Protein AF-A0AAD1GYH4-F1 (afdb_monomer_lite)

Foldseek 3Di:
DDKDFDDDPDPDTDIDDDDPDPPVVVVLLVLLCCVQPVVDQHDLVSLLVLLLCLLQVNVVVSDDDDPVSVVSRNVSSVCSLCLVSQVVDPHDPSSVVSNVVSVVCSVVSD

InterPro domains:
  IPR008628 Golgi phosphoprotein 3-like [PF05719] (13-88)

pLDDT: mean 88.74, std 6.62, range [67.06, 96.62]

Sequence (110 aa):
MRRVQLYAKGFKPTYGWRLTDRGRVSQTRAAITAALFDRQCPDPATATIISLLHAVNGLGAVFSLDHRGWVWVLHRAGDIASGGWVNEYEPGLPEVNLAVTTAAIRSALT

Structure (mmCIF, N/CA/C/O backbone):
data_AF-A0AAD1GYH4-F1
#
_entry.id   AF-A0AAD1GYH4-F1
#
loop_
_atom_site.group_PDB
_atom_site.id
_atom_site.type_symbol
_atom_site.label_atom_id
_atom_site.label_alt_id
_atom_site.label_comp_id
_atom_site.label_asym_id
_atom_site.label_entity_id
_atom_site.label_seq_id
_atom_site.pdbx_PDB_ins_code
_atom_site.Cartn_x
_atom_site.Cartn_y
_atom_site.Cartn_z
_atom_site.occupancy
_atom_site.B_iso_or_equiv
_atom_site.auth_seq_id
_atom_site.auth_comp_id
_atom_site.auth_asym_id
_atom_site.auth_atom_id
_atom_site.pdbx_PDB_model_num
ATOM 1 N N . MET A 1 1 ? -18.023 5.543 4.834 1.00 75.50 1 MET A N 1
ATOM 2 C CA . MET A 1 1 ? -18.169 5.044 6.221 1.00 75.50 1 MET A CA 1
ATOM 3 C C . MET A 1 1 ? -19.472 5.575 6.785 1.00 75.50 1 MET A C 1
ATOM 5 O O . MET A 1 1 ? -19.862 6.674 6.413 1.00 75.50 1 MET A O 1
ATOM 9 N N . ARG A 1 2 ? -20.163 4.814 7.639 1.00 82.25 2 ARG A N 1
ATOM 10 C CA . ARG A 1 2 ? -21.434 5.241 8.247 1.00 82.25 2 ARG A CA 1
ATOM 11 C C . ARG A 1 2 ? -21.308 5.230 9.764 1.00 82.25 2 ARG A C 1
ATOM 13 O O . ARG A 1 2 ? -20.869 4.228 10.323 1.00 82.25 2 ARG A O 1
ATOM 20 N N . ARG A 1 3 ? -21.707 6.319 10.426 1.00 86.94 3 ARG A N 1
ATOM 21 C CA . ARG A 1 3 ? -21.767 6.366 11.890 1.00 86.94 3 ARG A CA 1
ATOM 22 C C . A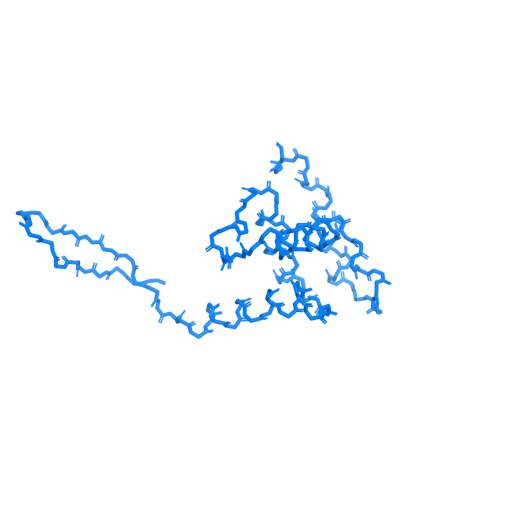RG A 1 3 ? -22.908 5.473 12.372 1.00 86.94 3 ARG A C 1
ATOM 24 O O . ARG A 1 3 ? -24.026 5.581 11.871 1.00 86.94 3 ARG A O 1
ATOM 31 N N . VAL A 1 4 ? -22.624 4.591 13.318 1.00 87.50 4 VAL A N 1
ATOM 32 C CA . VAL A 1 4 ? -23.600 3.700 13.954 1.00 87.50 4 VAL A CA 1
ATOM 33 C C . VAL A 1 4 ? -23.510 3.866 15.462 1.00 87.50 4 VAL A C 1
ATOM 35 O O . VAL A 1 4 ? -22.423 4.069 16.001 1.00 87.50 4 VAL A O 1
ATOM 38 N N . GLN A 1 5 ? -24.645 3.818 16.149 1.00 85.06 5 GLN A N 1
ATOM 39 C CA . GLN A 1 5 ? -24.650 3.781 17.605 1.00 85.06 5 GLN A CA 1
ATOM 40 C C . GLN A 1 5 ? -24.270 2.367 18.052 1.00 85.06 5 GLN A C 1
ATOM 42 O O . GLN A 1 5 ? -24.844 1.385 17.582 1.00 85.06 5 GLN A O 1
ATOM 47 N N . LEU A 1 6 ? -23.262 2.271 18.910 1.00 83.94 6 LEU A N 1
ATOM 48 C CA . LEU A 1 6 ? -22.810 1.025 19.508 1.00 83.94 6 LEU A CA 1
ATOM 49 C C . LEU A 1 6 ? -23.620 0.763 20.774 1.00 83.94 6 LEU A C 1
ATOM 51 O O . LEU A 1 6 ? -23.874 1.674 21.565 1.00 83.94 6 LEU A O 1
ATOM 55 N N . TYR A 1 7 ? -24.004 -0.494 20.974 1.00 77.44 7 TYR A N 1
ATOM 56 C CA . TYR A 1 7 ? -24.616 -0.917 22.223 1.00 77.44 7 TYR A CA 1
ATOM 57 C C . TYR A 1 7 ? -23.518 -1.008 23.290 1.00 77.44 7 TYR A C 1
ATOM 59 O O . TYR A 1 7 ? -22.733 -1.953 23.306 1.00 77.44 7 TYR A O 1
ATOM 67 N N . ALA A 1 8 ? -23.417 0.017 24.134 1.00 77.44 8 ALA A N 1
ATOM 68 C CA . ALA A 1 8 ? -22.460 0.089 25.232 1.00 77.44 8 ALA A CA 1
ATOM 69 C C . ALA A 1 8 ? -23.210 0.165 26.566 1.00 77.44 8 ALA A C 1
ATOM 71 O O . ALA A 1 8 ? -24.229 0.842 26.674 1.00 77.44 8 ALA A O 1
ATOM 72 N N . LYS A 1 9 ? -22.690 -0.512 27.595 1.00 68.69 9 LYS A N 1
ATOM 73 C CA . LYS A 1 9 ? -23.329 -0.688 28.915 1.00 68.69 9 LYS A CA 1
ATOM 74 C C . LYS A 1 9 ? -23.302 0.573 29.808 1.00 68.69 9 LYS A C 1
ATOM 76 O O . LYS A 1 9 ? -23.426 0.463 31.022 1.00 68.69 9 LYS A O 1
ATOM 81 N N . GLY A 1 10 ? -23.085 1.753 29.224 1.00 73.62 10 GLY A N 1
ATOM 82 C CA . GLY A 1 10 ? -22.925 3.025 29.932 1.00 73.62 10 GLY A CA 1
ATOM 83 C C . GLY A 1 10 ? -24.032 4.031 29.611 1.00 73.62 10 GLY A C 1
ATOM 84 O O . GLY A 1 10 ? -24.725 3.920 28.607 1.00 73.62 10 GLY A O 1
ATOM 85 N N . PHE A 1 11 ? -24.159 5.059 30.451 1.00 74.25 11 PHE A N 1
ATOM 86 C CA . PHE A 1 11 ? -25.210 6.082 30.356 1.00 74.25 11 PHE A CA 1
ATOM 87 C C . PHE A 1 11 ? -25.046 7.082 29.193 1.00 74.25 11 PHE A C 1
ATOM 89 O O . PHE A 1 11 ? -25.918 7.921 28.986 1.00 74.25 11 PHE A O 1
ATOM 96 N N . LYS A 1 12 ? -23.944 7.022 28.428 1.00 82.38 12 LYS A N 1
ATOM 97 C CA . LYS A 1 12 ? -23.704 7.893 27.265 1.00 82.38 12 LYS A CA 1
ATOM 98 C C . LYS A 1 12 ? -23.755 7.088 25.961 1.00 82.38 12 LYS A C 1
ATOM 100 O O . LYS A 1 12 ? -23.109 6.039 25.882 1.00 82.38 12 LYS A O 1
ATOM 105 N N . PRO A 1 13 ? -24.457 7.578 24.920 1.00 78.25 13 PRO A N 1
ATOM 106 C CA . PRO A 1 13 ? -24.479 6.914 23.624 1.00 78.25 13 PRO A CA 1
ATOM 107 C C . PRO A 1 13 ? -23.063 6.875 23.042 1.00 78.25 13 PRO A C 1
ATOM 109 O O . PRO A 1 13 ? -22.429 7.910 22.838 1.00 78.25 13 PRO A O 1
ATOM 112 N N . THR A 1 14 ? -22.566 5.666 22.787 1.00 87.94 14 THR A N 1
ATOM 113 C CA . THR A 1 14 ? -21.261 5.452 22.154 1.00 87.94 14 THR A CA 1
ATOM 114 C C . THR A 1 14 ? -21.477 5.290 20.659 1.00 87.94 14 THR A C 1
ATOM 116 O O . THR A 1 14 ? -22.338 4.522 20.238 1.00 87.94 14 THR A O 1
ATOM 119 N N . TYR A 1 15 ? -20.715 6.010 19.842 1.00 87.81 15 TYR A N 1
ATOM 120 C CA . TYR A 1 15 ? -20.801 5.918 18.386 1.00 87.81 15 TYR A CA 1
ATOM 121 C C . TYR A 1 15 ? -19.544 5.273 17.816 1.00 87.81 15 TYR A C 1
ATOM 123 O O . TYR A 1 15 ? -18.436 5.534 18.276 1.00 87.81 15 TYR A O 1
ATOM 131 N N . GLY A 1 16 ? -19.730 4.453 16.790 1.00 86.06 16 GLY A N 1
ATOM 132 C CA . GLY A 1 16 ? -18.663 3.838 16.014 1.00 86.06 16 GLY A CA 1
ATOM 133 C C . GLY A 1 16 ? -18.830 4.119 14.527 1.00 86.06 16 GLY A C 1
ATOM 134 O O . GLY A 1 16 ? -19.896 4.528 14.059 1.00 86.06 16 GLY A O 1
ATOM 135 N N . TRP A 1 17 ? -17.771 3.869 13.767 1.00 85.88 17 TRP A N 1
ATOM 136 C CA . TRP A 1 17 ? -17.799 3.942 12.312 1.00 85.88 17 TRP A CA 1
ATOM 137 C C . TRP A 1 17 ? -17.888 2.539 11.737 1.00 85.88 17 TRP A C 1
ATOM 139 O O . TRP A 1 17 ? -16.999 1.712 11.923 1.00 85.88 17 TRP A O 1
ATOM 149 N N . ARG A 1 18 ? -18.975 2.264 11.022 1.00 83.25 18 ARG A N 1
ATOM 150 C CA . ARG A 1 18 ? -19.132 1.026 10.269 1.00 83.25 18 ARG A CA 1
ATOM 151 C C . ARG A 1 18 ? -18.564 1.215 8.868 1.00 83.25 18 ARG A C 1
ATOM 153 O O . ARG A 1 18 ? -18.869 2.198 8.179 1.00 83.25 18 ARG A O 1
ATOM 160 N N . LEU A 1 19 ? -17.779 0.234 8.435 1.00 82.38 19 LEU A N 1
ATOM 161 C CA . LEU A 1 19 ? -17.367 0.102 7.044 1.00 82.38 19 LEU A CA 1
ATOM 162 C C . LEU A 1 19 ? -18.622 -0.049 6.174 1.00 82.38 19 LEU A C 1
ATOM 164 O O . LEU A 1 19 ? -19.385 -1.000 6.340 1.00 82.38 19 LEU A O 1
ATOM 168 N N . THR A 1 20 ? -18.859 0.920 5.291 1.00 82.56 20 THR A N 1
ATOM 169 C CA . THR A 1 20 ? -20.038 0.927 4.410 1.00 82.56 20 THR A CA 1
ATOM 170 C C . THR A 1 20 ? -19.905 -0.118 3.309 1.00 82.56 20 THR A C 1
ATOM 172 O O . THR A 1 20 ? -20.888 -0.752 2.953 1.00 82.56 20 THR A O 1
ATOM 175 N N . ASP A 1 21 ? -18.682 -0.322 2.824 1.00 84.75 21 ASP A N 1
ATOM 176 C CA . ASP A 1 21 ? -18.368 -1.242 1.742 1.00 84.75 21 ASP A CA 1
ATOM 177 C C . ASP A 1 21 ? -17.196 -2.129 2.168 1.00 84.75 21 ASP A C 1
ATOM 179 O O . ASP A 1 21 ? -16.051 -1.683 2.269 1.00 84.75 21 ASP A O 1
ATOM 183 N N . ARG A 1 22 ? -17.512 -3.387 2.486 1.00 85.31 22 ARG A N 1
ATOM 184 C CA . ARG A 1 22 ? -16.500 -4.404 2.784 1.00 85.31 22 ARG A CA 1
ATOM 185 C C . ARG A 1 22 ? -15.893 -5.000 1.517 1.00 85.31 22 ARG A C 1
ATOM 187 O O . ARG A 1 22 ? -14.746 -5.421 1.579 1.00 85.31 22 ARG A O 1
ATOM 194 N N . GLY A 1 23 ? -16.617 -4.988 0.396 1.00 90.19 23 GLY A N 1
ATOM 195 C CA . GLY A 1 23 ? -16.141 -5.513 -0.882 1.00 90.19 23 GLY A CA 1
ATOM 196 C C . GLY A 1 23 ? -14.928 -4.738 -1.377 1.00 90.19 23 GLY A C 1
ATOM 197 O O . GLY A 1 23 ? -13.899 -5.344 -1.669 1.00 90.19 23 GLY A O 1
ATOM 198 N N . ARG A 1 24 ? -14.993 -3.403 -1.330 1.00 85.31 24 ARG A N 1
ATOM 199 C CA . ARG A 1 24 ? -13.855 -2.537 -1.672 1.00 85.31 24 ARG A CA 1
ATOM 200 C C . ARG A 1 24 ? -12.608 -2.857 -0.844 1.00 85.31 24 ARG A C 1
ATOM 202 O O . ARG A 1 24 ? -11.520 -2.972 -1.390 1.00 85.31 24 ARG A O 1
ATOM 209 N N . VAL A 1 25 ? -12.757 -3.039 0.470 1.00 88.31 25 VAL A N 1
ATOM 210 C CA . VAL A 1 25 ? -11.615 -3.354 1.347 1.00 88.31 25 VAL A CA 1
ATOM 211 C C . VAL A 1 25 ? -11.070 -4.757 1.095 1.00 88.31 25 VAL A C 1
ATOM 213 O O . VAL A 1 25 ? -9.854 -4.939 1.096 1.00 88.31 25 VAL A O 1
ATOM 216 N N . SER A 1 26 ? -11.937 -5.737 0.839 1.00 91.25 26 SER A N 1
ATOM 217 C CA . SER A 1 26 ? -11.514 -7.084 0.453 1.00 91.25 26 SER A CA 1
ATOM 218 C C . SER A 1 26 ? -10.752 -7.091 -0.874 1.00 91.25 26 SER A C 1
ATOM 220 O O . SER A 1 26 ? -9.727 -7.757 -0.959 1.00 91.25 26 SER A O 1
ATOM 222 N N . GLN A 1 27 ? -11.192 -6.319 -1.873 1.00 92.88 27 GLN A N 1
ATOM 223 C CA . GLN A 1 27 ? -10.499 -6.187 -3.161 1.00 92.88 27 GLN A CA 1
ATOM 224 C C . GLN A 1 27 ? -9.120 -5.544 -3.001 1.00 92.88 27 GLN A C 1
ATOM 226 O O . GLN A 1 27 ? -8.136 -6.094 -3.484 1.00 9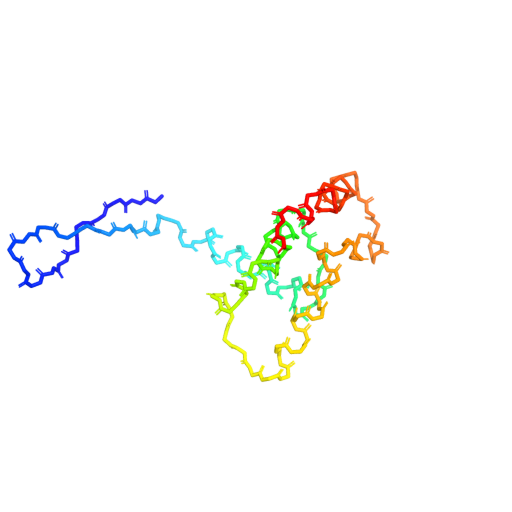2.88 27 GLN A O 1
ATOM 231 N N . THR A 1 28 ? -9.022 -4.432 -2.263 1.00 93.31 28 THR A N 1
ATOM 232 C CA . THR A 1 28 ? -7.724 -3.800 -1.977 1.00 93.31 28 THR A CA 1
ATOM 233 C C . THR A 1 28 ? -6.794 -4.756 -1.234 1.00 93.31 28 THR A C 1
ATOM 235 O O . THR A 1 28 ? -5.620 -4.854 -1.571 1.00 93.31 28 THR A O 1
ATOM 238 N N . ARG A 1 29 ? -7.309 -5.504 -0.250 1.00 94.25 29 ARG A N 1
ATOM 239 C CA . ARG A 1 29 ? -6.504 -6.502 0.463 1.00 94.25 29 ARG A CA 1
ATOM 240 C C . ARG A 1 29 ? -6.014 -7.599 -0.478 1.00 94.25 29 ARG A C 1
ATOM 242 O O . ARG A 1 29 ? -4.838 -7.921 -0.420 1.00 94.25 29 ARG A O 1
ATOM 249 N N . ALA A 1 30 ? -6.878 -8.122 -1.345 1.00 95.69 30 ALA A N 1
ATOM 250 C CA . ALA A 1 30 ? -6.503 -9.138 -2.323 1.00 95.69 30 ALA A CA 1
ATOM 251 C C . ALA A 1 30 ? -5.423 -8.633 -3.293 1.00 95.69 30 ALA A C 1
ATOM 253 O O . ALA A 1 30 ? -4.459 -9.348 -3.534 1.00 95.69 30 ALA A O 1
ATOM 254 N N . ALA A 1 31 ? -5.533 -7.393 -3.782 1.00 96.31 31 ALA A N 1
ATOM 255 C CA . ALA A 1 31 ? -4.521 -6.787 -4.648 1.00 96.31 31 ALA A CA 1
ATOM 256 C C . ALA A 1 31 ? -3.167 -6.627 -3.935 1.00 96.31 31 ALA A C 1
ATOM 258 O O . ALA A 1 31 ? -2.131 -6.981 -4.493 1.00 96.31 31 ALA A O 1
ATOM 259 N N . ILE A 1 32 ? -3.172 -6.170 -2.676 1.00 96.19 32 ILE A N 1
ATOM 260 C CA . ILE A 1 32 ? -1.953 -6.082 -1.856 1.00 96.19 32 ILE A CA 1
ATOM 261 C C . ILE A 1 32 ? -1.354 -7.477 -1.635 1.00 96.19 32 ILE A C 1
ATOM 263 O O . ILE A 1 32 ? -0.146 -7.647 -1.778 1.00 96.19 32 ILE A O 1
ATOM 267 N N . THR A 1 33 ? -2.180 -8.477 -1.312 1.00 96.62 33 THR A N 1
ATOM 268 C CA . THR A 1 33 ? -1.732 -9.868 -1.155 1.00 96.62 33 THR A CA 1
ATOM 269 C C . THR A 1 33 ? -1.118 -10.401 -2.448 1.00 96.62 33 THR A C 1
ATOM 271 O O . THR A 1 33 ? -0.019 -10.933 -2.394 1.00 96.62 33 THR A O 1
ATOM 274 N N . ALA A 1 34 ? -1.748 -10.202 -3.605 1.00 96.12 34 ALA A N 1
ATOM 275 C CA . ALA A 1 34 ? -1.205 -10.660 -4.885 1.00 96.12 34 ALA A CA 1
ATOM 276 C C . ALA A 1 34 ? 0.132 -9.974 -5.223 1.00 96.12 34 ALA A C 1
ATOM 278 O O . ALA A 1 34 ? 1.099 -10.619 -5.634 1.00 96.12 34 ALA A O 1
ATOM 279 N N . ALA A 1 35 ? 0.228 -8.662 -4.994 1.00 95.50 35 ALA A N 1
ATOM 280 C CA . ALA A 1 35 ? 1.446 -7.904 -5.267 1.00 95.50 35 ALA A CA 1
ATOM 281 C C . ALA A 1 35 ? 2.622 -8.314 -4.369 1.00 95.50 35 ALA A C 1
ATOM 283 O O . ALA A 1 35 ? 3.764 -8.412 -4.835 1.00 95.50 35 ALA A O 1
ATOM 284 N N . LEU A 1 36 ? 2.348 -8.569 -3.085 1.00 95.62 36 LEU A N 1
ATOM 285 C CA . LEU A 1 36 ? 3.356 -8.989 -2.120 1.00 95.62 36 LEU A CA 1
ATOM 286 C C . LEU A 1 36 ? 3.153 -10.372 -1.523 1.00 95.62 36 LEU A C 1
ATOM 288 O O . LEU A 1 36 ? 3.441 -10.568 -0.359 1.00 95.62 36 LEU A O 1
ATOM 292 N N . PHE A 1 37 ? 2.761 -11.344 -2.336 1.00 94.38 37 PHE A N 1
ATOM 293 C CA . PHE A 1 37 ? 3.056 -12.766 -2.111 1.00 94.38 37 PHE A CA 1
ATOM 294 C C . PHE A 1 37 ? 3.229 -13.477 -3.453 1.00 94.38 37 PHE A C 1
ATOM 296 O O . PHE A 1 37 ? 4.184 -14.230 -3.632 1.00 94.38 37 PHE A O 1
ATOM 303 N N . ASP A 1 38 ? 2.380 -13.142 -4.426 1.00 93.19 38 ASP A N 1
ATOM 304 C CA . ASP A 1 38 ? 2.336 -13.817 -5.728 1.00 93.19 38 ASP A CA 1
ATOM 305 C C . ASP A 1 38 ? 3.211 -13.142 -6.802 1.00 93.19 38 ASP A C 1
ATOM 307 O O . ASP A 1 38 ? 3.265 -13.597 -7.941 1.00 93.19 38 ASP A O 1
ATOM 311 N N . ARG A 1 39 ? 3.911 -12.051 -6.451 1.00 89.44 39 ARG A N 1
ATOM 312 C CA . ARG A 1 39 ? 4.674 -11.193 -7.382 1.00 89.44 39 ARG A CA 1
ATOM 313 C C . ARG A 1 39 ? 3.843 -10.760 -8.594 1.00 89.44 39 ARG A C 1
ATOM 315 O O . ARG A 1 39 ? 4.337 -10.729 -9.720 1.00 89.44 39 ARG A O 1
ATOM 322 N N . GLN A 1 40 ? 2.580 -10.415 -8.374 1.00 92.31 40 GLN A N 1
ATOM 323 C CA . GLN A 1 40 ? 1.784 -9.768 -9.409 1.00 92.31 40 GLN A CA 1
ATOM 324 C C . GLN A 1 40 ? 2.190 -8.292 -9.537 1.00 92.31 40 GLN A C 1
ATOM 326 O O . GLN A 1 40 ? 2.511 -7.652 -8.534 1.00 92.31 40 GLN A O 1
ATOM 331 N N . CYS A 1 41 ? 2.174 -7.745 -10.758 1.00 90.44 41 CYS A N 1
ATOM 332 C CA . CYS A 1 41 ? 2.432 -6.321 -10.969 1.00 90.44 41 CYS A CA 1
ATOM 333 C C . CYS A 1 41 ? 1.349 -5.497 -10.247 1.00 90.44 41 CYS A C 1
ATOM 335 O O . CYS A 1 41 ? 0.163 -5.674 -10.554 1.00 90.44 41 CYS A O 1
ATOM 337 N N . PRO A 1 42 ? 1.708 -4.650 -9.265 1.00 93.25 42 PRO A N 1
ATOM 338 C CA . PRO A 1 42 ? 0.734 -3.803 -8.599 1.00 93.25 42 PRO A CA 1
ATOM 339 C C . PRO A 1 42 ? 0.300 -2.666 -9.525 1.00 93.25 42 PRO A C 1
ATOM 341 O O . PRO A 1 42 ? 1.121 -2.048 -10.195 1.00 93.25 42 PRO A O 1
ATOM 344 N N . ASP A 1 43 ? -0.987 -2.323 -9.501 1.00 91.06 43 ASP A N 1
ATOM 345 C CA . ASP A 1 43 ? -1.421 -1.039 -10.047 1.00 91.06 43 ASP A CA 1
ATOM 346 C C . ASP A 1 43 ? -0.857 0.127 -9.199 1.00 91.06 43 ASP A C 1
ATOM 348 O O . ASP A 1 43 ? -0.501 -0.071 -8.025 1.00 91.06 43 ASP A O 1
ATOM 352 N N . PRO A 1 44 ? -0.818 1.362 -9.734 1.00 90.56 44 PRO A N 1
ATOM 353 C CA . PRO A 1 44 ? -0.299 2.507 -8.995 1.00 90.56 44 PRO A CA 1
ATOM 354 C C . PRO A 1 44 ? -0.970 2.744 -7.627 1.00 90.56 44 PRO A C 1
ATOM 356 O O . PRO A 1 44 ? -0.302 3.060 -6.640 1.00 90.56 44 PRO A O 1
ATOM 359 N N . ALA A 1 45 ? -2.283 2.561 -7.494 1.00 91.44 45 ALA A N 1
ATOM 360 C CA . ALA A 1 45 ? -2.944 2.758 -6.204 1.00 91.44 45 ALA A CA 1
ATOM 361 C C . ALA A 1 45 ? -2.503 1.697 -5.181 1.00 91.44 45 ALA A C 1
ATOM 363 O O . ALA A 1 45 ? -2.202 2.032 -4.031 1.00 91.44 45 ALA A O 1
ATOM 364 N N . THR A 1 46 ? -2.399 0.437 -5.601 1.00 95.31 46 THR A N 1
ATOM 365 C CA . THR A 1 46 ? -1.915 -0.673 -4.773 1.00 95.31 46 THR A CA 1
ATOM 366 C C . THR A 1 46 ? -0.461 -0.458 -4.347 1.00 95.31 46 THR A C 1
ATOM 368 O O . THR A 1 46 ? -0.157 -0.557 -3.154 1.00 95.31 46 THR A O 1
ATOM 371 N N . ALA A 1 47 ? 0.422 -0.080 -5.277 1.00 94.75 47 ALA A N 1
ATOM 372 C CA . ALA A 1 47 ? 1.818 0.239 -4.975 1.00 94.75 47 ALA A CA 1
ATOM 373 C C . ALA A 1 47 ? 1.934 1.416 -3.992 1.00 94.75 47 ALA A C 1
ATOM 375 O O . ALA A 1 47 ? 2.687 1.332 -3.026 1.00 94.75 47 ALA A O 1
ATOM 376 N N . THR A 1 48 ? 1.125 2.469 -4.160 1.00 93.69 48 THR A N 1
ATOM 377 C CA . THR A 1 48 ? 1.089 3.619 -3.234 1.00 93.69 48 THR A CA 1
ATOM 378 C C . THR A 1 48 ? 0.742 3.186 -1.811 1.00 93.69 48 THR A C 1
ATOM 380 O O . THR A 1 48 ? 1.396 3.600 -0.852 1.00 93.69 48 THR A O 1
ATOM 383 N N . ILE A 1 49 ? -0.291 2.349 -1.659 1.00 94.69 49 ILE A N 1
ATOM 384 C CA . ILE A 1 49 ? -0.732 1.866 -0.345 1.00 94.69 49 ILE A CA 1
ATOM 385 C C . ILE A 1 49 ? 0.371 1.032 0.311 1.00 94.69 49 ILE A C 1
ATOM 387 O O . ILE A 1 49 ? 0.650 1.225 1.494 1.00 94.69 49 ILE A O 1
ATOM 391 N N . ILE A 1 50 ? 1.016 0.141 -0.446 1.00 96.12 50 ILE A N 1
ATOM 392 C CA . ILE A 1 50 ? 2.139 -0.666 0.046 1.00 96.12 50 ILE A CA 1
ATOM 393 C C . ILE A 1 50 ? 3.291 0.235 0.499 1.00 96.12 50 ILE A C 1
ATOM 395 O O . ILE A 1 50 ? 3.767 0.076 1.622 1.00 96.12 50 ILE A O 1
ATOM 399 N N . SER A 1 51 ? 3.690 1.205 -0.325 1.00 94.50 51 SER A N 1
ATOM 400 C CA . SER A 1 51 ? 4.770 2.147 -0.016 1.00 94.50 51 SER A CA 1
ATOM 401 C C . SER A 1 51 ? 4.494 2.942 1.259 1.00 94.50 51 SER A C 1
ATOM 403 O O . SER A 1 51 ? 5.365 3.043 2.123 1.00 94.50 51 SER A O 1
ATOM 405 N N . LEU A 1 52 ? 3.268 3.451 1.423 1.00 94.00 52 LEU A N 1
ATOM 406 C CA . LEU A 1 52 ? 2.867 4.187 2.622 1.00 94.00 52 LEU A CA 1
ATOM 407 C C . LEU A 1 52 ? 2.881 3.292 3.865 1.00 94.00 52 LEU A C 1
ATOM 409 O O . LEU A 1 52 ? 3.445 3.671 4.889 1.00 94.00 52 LEU A O 1
ATOM 413 N N . LEU A 1 53 ? 2.275 2.103 3.783 1.00 94.81 53 LEU A N 1
ATOM 414 C CA . LEU A 1 53 ? 2.240 1.159 4.901 1.00 94.81 53 LEU A CA 1
ATOM 415 C C . LEU A 1 53 ? 3.641 0.677 5.283 1.00 94.81 53 LEU A C 1
ATOM 417 O O . LEU A 1 53 ? 3.893 0.455 6.464 1.00 94.81 53 LEU A O 1
ATOM 421 N N . HIS A 1 54 ? 4.544 0.526 4.316 1.00 94.94 54 HIS A N 1
ATOM 422 C CA . HIS A 1 54 ? 5.941 0.208 4.580 1.00 94.94 54 HIS A CA 1
ATOM 423 C C . HIS A 1 54 ? 6.647 1.357 5.311 1.00 94.94 54 HIS A C 1
ATOM 425 O O . HIS A 1 54 ? 7.266 1.116 6.344 1.00 94.94 54 HIS A O 1
ATOM 431 N N . ALA A 1 55 ? 6.490 2.598 4.835 1.00 93.25 55 ALA A N 1
ATOM 432 C CA . ALA A 1 55 ? 7.126 3.775 5.431 1.00 93.25 55 ALA A CA 1
ATOM 433 C C . ALA A 1 55 ? 6.729 3.985 6.903 1.00 93.25 55 ALA A C 1
ATOM 435 O O . ALA A 1 55 ? 7.582 4.254 7.740 1.00 93.25 55 ALA A O 1
ATOM 436 N N . VAL A 1 56 ? 5.451 3.781 7.240 1.00 93.38 56 VAL A N 1
ATOM 437 C CA . VAL A 1 56 ? 4.944 3.951 8.618 1.00 93.38 56 VAL A CA 1
ATOM 438 C C . VAL A 1 56 ? 5.004 2.671 9.463 1.00 93.38 56 VAL A C 1
ATOM 440 O O . VAL A 1 56 ? 4.409 2.615 10.538 1.00 93.38 56 VAL A O 1
ATOM 443 N N . ASN A 1 57 ? 5.661 1.614 8.970 1.00 92.00 57 ASN A N 1
ATOM 444 C CA . ASN A 1 57 ? 5.697 0.285 9.593 1.00 92.00 57 ASN A CA 1
ATOM 445 C C . ASN A 1 57 ? 4.293 -0.287 9.926 1.00 92.00 57 ASN A C 1
ATOM 447 O O . ASN A 1 57 ? 4.094 -1.020 10.896 1.00 92.00 57 ASN A O 1
ATOM 451 N N . GLY A 1 58 ? 3.293 0.066 9.114 1.00 93.69 58 GLY A N 1
ATOM 452 C CA . GLY A 1 58 ? 1.871 -0.228 9.309 1.00 93.69 58 GLY A CA 1
ATOM 453 C C . GLY A 1 58 ? 1.388 -1.545 8.696 1.00 93.69 58 GLY A C 1
ATOM 454 O O . GLY A 1 58 ? 0.220 -1.900 8.857 1.00 93.69 58 GLY A O 1
ATOM 455 N N . LEU A 1 59 ? 2.254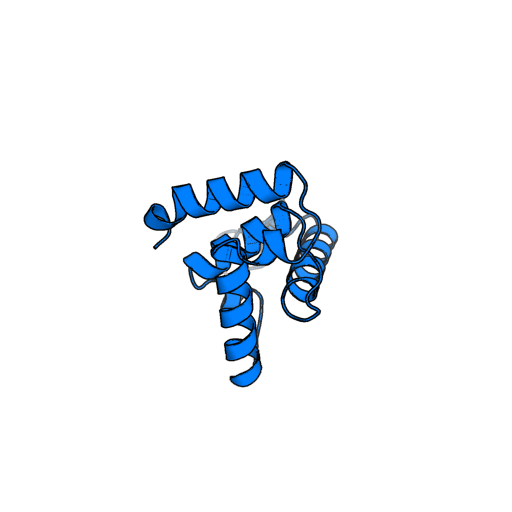 -2.300 8.011 1.00 94.94 59 LEU A N 1
ATOM 456 C CA . LEU A 1 59 ? 1.885 -3.581 7.387 1.00 94.94 59 LEU A CA 1
ATOM 457 C C . LEU A 1 59 ? 1.350 -4.607 8.405 1.00 94.94 59 LEU A C 1
ATOM 459 O O . LEU A 1 59 ? 0.504 -5.432 8.053 1.00 94.94 59 LEU A O 1
ATOM 463 N N . GLY A 1 60 ? 1.767 -4.521 9.675 1.00 94.56 60 GLY A N 1
ATOM 464 C CA . GLY A 1 60 ? 1.279 -5.383 10.764 1.00 94.56 60 GLY A CA 1
ATOM 465 C C . GLY A 1 60 ? -0.205 -5.208 11.096 1.00 94.56 60 GLY A C 1
ATOM 466 O O . GLY A 1 60 ? -0.810 -6.087 11.701 1.00 94.56 60 GLY A O 1
ATOM 467 N N . ALA A 1 61 ? -0.825 -4.105 10.666 1.00 91.62 61 ALA A N 1
ATOM 468 C CA . ALA A 1 61 ? -2.269 -3.912 10.790 1.00 91.62 61 ALA A CA 1
ATOM 469 C C . ALA A 1 61 ? -3.068 -4.664 9.707 1.00 91.62 61 ALA A C 1
ATOM 471 O O . ALA A 1 61 ? -4.278 -4.856 9.849 1.00 91.62 61 ALA A O 1
ATOM 472 N N . VAL A 1 62 ? -2.411 -5.064 8.612 1.00 92.19 62 VAL A N 1
ATOM 473 C CA . VAL A 1 62 ? -3.041 -5.751 7.473 1.00 92.19 62 VAL A CA 1
ATOM 474 C C . VAL A 1 62 ? -2.799 -7.255 7.535 1.00 92.19 62 VAL A C 1
ATOM 476 O O . VAL A 1 62 ? -3.717 -8.026 7.244 1.00 92.19 62 VAL A O 1
ATOM 479 N N . PHE A 1 63 ? -1.596 -7.662 7.941 1.00 93.88 63 PHE A N 1
ATOM 480 C CA . PHE A 1 63 ? -1.169 -9.055 7.954 1.00 93.88 63 PHE A CA 1
ATOM 481 C C . PHE A 1 63 ? -0.736 -9.514 9.343 1.00 93.88 63 PHE A C 1
ATOM 483 O O . PHE A 1 63 ? -0.098 -8.784 10.095 1.00 93.88 63 PHE A O 1
ATOM 490 N N . SER A 1 64 ? -1.043 -10.772 9.643 1.00 93.81 64 SER A N 1
ATOM 491 C CA . SER A 1 64 ? -0.491 -11.497 10.782 1.00 93.81 64 SER A CA 1
ATOM 492 C C . SER A 1 64 ? 0.303 -12.668 10.215 1.00 93.81 64 SER A C 1
ATOM 494 O O . SER A 1 64 ? -0.284 -13.606 9.681 1.00 93.81 64 SER A O 1
ATOM 496 N N . LEU A 1 65 ? 1.630 -12.544 10.228 1.00 94.94 65 LEU A N 1
ATOM 497 C CA . LEU A 1 65 ? 2.559 -13.478 9.589 1.00 94.94 65 LEU A CA 1
ATOM 498 C C . LEU A 1 65 ? 3.531 -14.050 10.614 1.00 94.94 65 LEU A C 1
ATOM 500 O O . LEU A 1 65 ? 3.798 -13.439 11.653 1.00 94.94 65 LEU A O 1
ATOM 504 N N . ASP A 1 66 ? 4.093 -15.204 10.279 1.00 95.56 66 ASP A N 1
ATOM 505 C CA . ASP A 1 66 ? 5.252 -15.748 10.966 1.00 95.56 66 ASP A CA 1
ATOM 506 C C . ASP A 1 66 ? 6.530 -14.972 10.589 1.00 95.56 66 ASP A C 1
ATOM 508 O O . ASP A 1 66 ? 6.534 -14.088 9.728 1.00 95.56 66 ASP A O 1
ATOM 512 N N . HIS A 1 67 ? 7.649 -15.299 11.239 1.00 95.88 67 HIS A N 1
ATOM 513 C CA . HIS A 1 67 ? 8.915 -14.603 11.004 1.00 95.88 67 HIS A CA 1
ATOM 514 C C . HIS A 1 67 ? 9.371 -14.686 9.538 1.00 95.88 67 HIS A C 1
ATOM 516 O O . HIS A 1 67 ? 9.813 -13.685 8.975 1.00 95.88 67 HIS A O 1
ATOM 522 N N . ARG A 1 68 ? 9.232 -15.855 8.896 1.00 94.38 68 ARG A N 1
ATOM 523 C CA . ARG A 1 68 ? 9.635 -16.037 7.494 1.00 94.38 68 ARG A CA 1
ATOM 524 C C . ARG A 1 68 ? 8.767 -15.210 6.550 1.00 94.38 68 ARG A C 1
ATOM 526 O O . ARG A 1 68 ? 9.312 -14.551 5.665 1.00 94.38 68 ARG A O 1
ATOM 533 N N . GLY A 1 69 ? 7.452 -15.194 6.770 1.00 94.62 69 GLY A N 1
ATOM 534 C CA . GLY A 1 69 ? 6.532 -14.341 6.026 1.00 94.62 69 GLY A CA 1
ATOM 535 C C . GLY A 1 69 ? 6.892 -12.862 6.152 1.00 94.62 69 GLY A C 1
ATOM 536 O O . GLY A 1 69 ? 6.931 -12.158 5.145 1.00 94.62 69 GLY A O 1
ATOM 537 N N . TRP A 1 70 ? 7.250 -12.396 7.353 1.00 96.06 70 TRP A N 1
ATOM 538 C CA . TRP A 1 70 ? 7.682 -11.010 7.560 1.00 96.06 70 TRP A CA 1
ATOM 539 C C . TRP A 1 70 ? 8.967 -10.647 6.819 1.00 96.06 70 TRP A C 1
ATOM 541 O O . TRP A 1 70 ? 9.021 -9.576 6.218 1.00 96.06 70 TRP A O 1
ATOM 551 N N . VAL A 1 71 ? 9.977 -11.522 6.821 1.00 95.69 71 VAL A N 1
ATOM 552 C CA . VAL A 1 71 ? 11.226 -11.287 6.073 1.00 95.69 71 VAL A CA 1
ATOM 553 C C . VAL A 1 71 ? 10.927 -11.085 4.587 1.00 95.69 71 VAL A C 1
ATOM 555 O O . VAL A 1 71 ? 11.405 -10.122 3.985 1.00 95.69 71 VAL A O 1
ATOM 558 N N . TRP A 1 72 ? 10.090 -11.950 4.011 1.00 94.12 72 TRP A N 1
ATOM 559 C CA . TRP A 1 72 ? 9.695 -11.853 2.608 1.00 94.12 72 TRP A CA 1
ATOM 560 C C . TRP A 1 72 ? 8.896 -10.564 2.334 1.00 94.12 72 TRP A C 1
ATOM 562 O O . TRP A 1 72 ? 9.225 -9.814 1.412 1.00 94.12 72 TRP A O 1
ATOM 572 N N . VAL A 1 73 ? 7.883 -10.265 3.159 1.00 95.69 73 VAL A N 1
ATOM 573 C CA . VAL A 1 73 ? 6.972 -9.122 2.945 1.00 95.69 73 VAL A CA 1
ATOM 574 C C . VAL A 1 73 ? 7.694 -7.794 3.085 1.00 95.69 73 VAL A C 1
ATOM 576 O O . VAL A 1 73 ? 7.472 -6.902 2.270 1.00 95.69 73 VAL A O 1
ATOM 579 N N . LEU A 1 74 ? 8.577 -7.653 4.073 1.00 95.81 74 LEU A N 1
ATOM 580 C CA . LEU A 1 74 ? 9.343 -6.421 4.256 1.00 95.81 74 LEU A CA 1
ATOM 581 C C . LEU A 1 74 ? 10.314 -6.185 3.100 1.00 95.81 74 LEU A C 1
ATOM 583 O O . LEU A 1 74 ? 10.431 -5.050 2.642 1.00 95.81 74 LEU A O 1
ATOM 587 N N . HIS A 1 75 ? 10.949 -7.243 2.589 1.00 95.62 75 HIS A N 1
ATOM 588 C CA . HIS A 1 75 ? 11.806 -7.139 1.413 1.00 95.62 75 HIS A CA 1
ATOM 589 C C . HIS A 1 75 ? 11.010 -6.684 0.182 1.00 95.62 75 HIS A C 1
ATOM 591 O O . HIS A 1 75 ? 11.374 -5.695 -0.455 1.00 95.62 75 HIS A O 1
ATOM 597 N N . ARG A 1 76 ? 9.891 -7.353 -0.137 1.00 95.88 76 ARG A N 1
ATOM 598 C CA . ARG A 1 76 ? 9.074 -6.988 -1.307 1.00 95.88 76 ARG A CA 1
ATOM 599 C C . ARG A 1 76 ? 8.432 -5.607 -1.167 1.00 95.88 76 ARG A C 1
ATOM 601 O O . ARG A 1 76 ? 8.386 -4.860 -2.137 1.00 95.88 76 ARG A O 1
ATOM 608 N N . ALA A 1 77 ? 7.957 -5.241 0.020 1.00 96.12 77 ALA A N 1
ATOM 609 C CA . ALA A 1 77 ? 7.397 -3.915 0.259 1.00 96.12 77 ALA A CA 1
ATOM 610 C C . ALA A 1 77 ? 8.456 -2.809 0.123 1.00 96.12 77 ALA A C 1
ATOM 612 O O . ALA A 1 77 ? 8.156 -1.755 -0.432 1.00 96.12 77 ALA A O 1
ATOM 613 N N . GLY A 1 78 ? 9.691 -3.057 0.575 1.00 94.69 78 GLY A N 1
ATOM 614 C CA . GLY A 1 78 ? 10.811 -2.130 0.402 1.00 94.69 78 GLY A CA 1
ATOM 615 C C . GLY A 1 78 ? 11.209 -1.936 -1.062 1.00 94.69 78 GLY A C 1
ATOM 616 O O . GLY A 1 78 ? 11.477 -0.810 -1.476 1.00 94.69 78 GLY A O 1
ATOM 617 N N . ASP A 1 79 ? 11.183 -3.010 -1.849 1.00 94.00 79 ASP A N 1
ATOM 618 C CA . ASP A 1 79 ? 11.391 -2.981 -3.301 1.00 94.00 79 ASP A CA 1
ATOM 619 C C . ASP A 1 79 ? 10.275 -2.216 -4.043 1.00 94.00 79 ASP A C 1
ATOM 621 O O . ASP A 1 79 ? 10.534 -1.395 -4.924 1.00 94.00 79 ASP A O 1
ATOM 625 N N . ILE A 1 80 ? 9.017 -2.388 -3.627 1.00 93.62 80 ILE A N 1
ATOM 626 C CA . ILE A 1 80 ? 7.905 -1.593 -4.166 1.00 93.62 80 ILE A CA 1
ATOM 627 C C . ILE A 1 80 ? 8.070 -0.107 -3.801 1.00 93.62 80 ILE A C 1
ATOM 629 O O . ILE A 1 80 ? 7.943 0.768 -4.660 1.00 93.62 80 ILE A O 1
ATOM 633 N N . ALA A 1 81 ? 8.418 0.182 -2.545 1.00 92.38 81 ALA A N 1
ATOM 634 C CA . ALA A 1 81 ? 8.592 1.541 -2.034 1.00 92.38 81 ALA A CA 1
ATOM 635 C C . ALA A 1 81 ? 9.789 2.286 -2.641 1.00 92.38 81 ALA A C 1
ATOM 637 O O . ALA A 1 81 ? 9.784 3.517 -2.697 1.00 92.38 81 ALA A O 1
ATOM 638 N N . SER A 1 82 ? 10.817 1.567 -3.093 1.00 89.44 82 SER A N 1
ATOM 639 C CA . SER A 1 82 ? 11.949 2.148 -3.819 1.00 89.44 82 SER A CA 1
ATOM 640 C C . SER A 1 82 ? 11.661 2.368 -5.307 1.00 89.44 82 SER A C 1
ATOM 642 O O . SER A 1 82 ? 12.454 3.030 -5.974 1.00 89.44 82 SER A O 1
ATOM 644 N N . GLY A 1 83 ? 10.549 1.836 -5.826 1.00 88.81 83 GLY A N 1
ATOM 645 C CA . GLY A 1 83 ? 10.232 1.845 -7.254 1.00 88.81 83 GLY A CA 1
ATOM 646 C C . GLY A 1 83 ? 10.908 0.725 -8.053 1.00 88.81 83 GLY A C 1
ATOM 647 O O . GLY A 1 83 ? 10.803 0.731 -9.277 1.00 88.81 83 GLY A O 1
ATOM 648 N N . GLY A 1 84 ? 11.565 -0.244 -7.402 1.00 86.81 84 GLY A N 1
ATOM 649 C CA . GLY A 1 84 ? 12.252 -1.357 -8.075 1.00 86.81 84 GLY A CA 1
ATOM 650 C C . GLY A 1 84 ? 11.327 -2.211 -8.950 1.00 86.81 84 GLY A 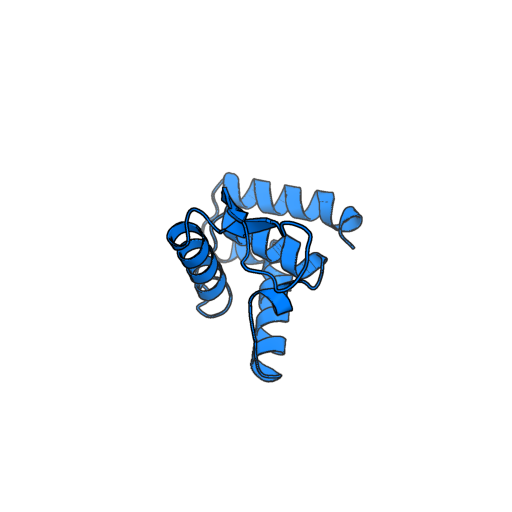C 1
ATOM 651 O O . GLY A 1 84 ? 11.720 -2.654 -10.027 1.00 86.81 84 GLY A O 1
ATOM 652 N N . TRP A 1 85 ? 10.058 -2.319 -8.554 1.00 86.38 85 TRP A N 1
ATOM 653 C CA . TRP A 1 85 ? 9.000 -3.023 -9.285 1.00 86.38 85 TRP A CA 1
ATOM 654 C C . TRP A 1 85 ? 8.682 -2.458 -10.680 1.00 86.38 85 TRP A C 1
ATOM 656 O O . TRP A 1 85 ? 8.171 -3.193 -11.522 1.00 86.38 85 TRP A O 1
ATOM 666 N N . VAL A 1 86 ? 8.967 -1.176 -10.951 1.00 85.50 86 VAL A N 1
ATOM 667 C CA . VAL A 1 86 ? 8.580 -0.522 -12.219 1.00 85.50 86 VAL A CA 1
ATOM 668 C C . VAL A 1 86 ? 9.291 -1.142 -13.419 1.00 85.50 86 VAL A C 1
ATOM 670 O O . VAL A 1 86 ? 8.705 -1.236 -14.488 1.00 85.50 86 VAL A O 1
ATOM 673 N N . ASN A 1 87 ? 10.529 -1.606 -13.244 1.00 82.25 87 ASN A N 1
ATOM 674 C CA . ASN A 1 87 ? 11.307 -2.211 -14.327 1.00 82.25 87 ASN A CA 1
ATOM 675 C C . ASN A 1 87 ? 11.108 -3.733 -14.440 1.00 82.25 87 ASN A C 1
ATOM 677 O O . ASN A 1 87 ? 11.695 -4.357 -15.321 1.00 82.25 87 ASN A O 1
ATOM 681 N N . GLU A 1 88 ? 10.324 -4.351 -13.550 1.00 82.00 88 GLU A N 1
ATOM 682 C CA . GLU A 1 88 ? 10.034 -5.792 -13.607 1.00 82.00 88 GLU A CA 1
ATOM 683 C C . GLU A 1 88 ? 9.002 -6.142 -14.698 1.00 82.00 88 GLU A C 1
ATOM 685 O O . GLU A 1 88 ? 8.895 -7.303 -15.096 1.00 82.0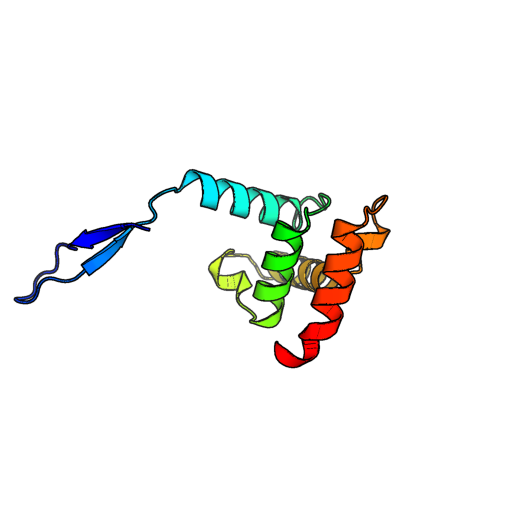0 88 GLU A O 1
ATOM 690 N N . TYR A 1 89 ? 8.260 -5.146 -15.188 1.00 78.38 89 TYR A N 1
ATOM 691 C CA . TYR A 1 89 ? 7.202 -5.261 -16.196 1.00 78.38 89 TYR A CA 1
ATOM 692 C C . TYR A 1 89 ? 7.344 -4.116 -17.206 1.00 78.38 89 TYR A C 1
ATOM 694 O O . TYR A 1 89 ? 8.055 -3.158 -16.930 1.00 78.38 89 TYR A O 1
ATOM 702 N N . GLU A 1 90 ? 6.681 -4.184 -18.365 1.00 81.88 90 GLU A N 1
ATOM 703 C CA . GLU A 1 90 ? 6.645 -3.064 -19.320 1.00 81.88 90 GLU A CA 1
ATOM 704 C C . GLU A 1 90 ? 5.831 -1.901 -18.713 1.00 81.88 90 GLU A C 1
ATOM 706 O O . GLU A 1 90 ? 4.609 -2.033 -18.577 1.00 81.88 90 GLU A O 1
ATOM 711 N N . PRO A 1 91 ? 6.466 -0.793 -18.276 1.00 78.44 91 PRO A N 1
ATOM 712 C CA . PRO A 1 91 ? 5.785 0.194 -17.453 1.00 78.44 91 PRO A CA 1
ATOM 713 C C . PRO A 1 91 ? 5.075 1.249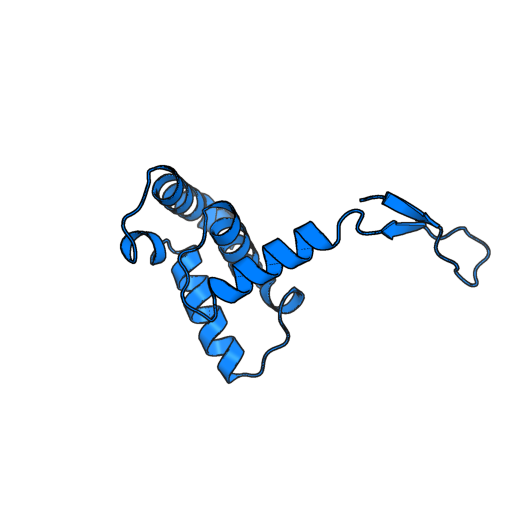 -18.300 1.00 78.44 91 PRO A C 1
ATOM 715 O O . PRO A 1 91 ? 5.602 1.741 -19.300 1.00 78.44 91 PRO A O 1
ATOM 718 N N . GLY A 1 92 ? 3.890 1.659 -17.851 1.00 85.12 92 GLY A N 1
ATOM 719 C CA . GLY A 1 92 ? 3.209 2.838 -18.361 1.00 85.12 92 GLY A CA 1
ATOM 720 C C . GLY A 1 92 ? 3.675 4.125 -17.672 1.00 85.12 92 GLY A C 1
ATOM 721 O O . GLY A 1 92 ? 4.382 4.130 -16.661 1.00 85.12 92 GLY A O 1
ATOM 722 N N . LEU A 1 93 ? 3.234 5.266 -18.211 1.00 86.38 93 LEU A N 1
ATOM 723 C CA . LEU A 1 93 ? 3.440 6.576 -17.580 1.00 86.38 93 LEU A CA 1
ATOM 724 C C . LEU A 1 93 ? 2.905 6.662 -16.133 1.00 86.38 93 LEU A C 1
ATOM 726 O O . LEU A 1 93 ? 3.569 7.300 -15.313 1.00 86.38 93 LEU A O 1
ATOM 730 N N . PRO A 1 94 ? 1.745 6.071 -15.773 1.00 85.31 94 PRO A N 1
ATOM 731 C CA . PRO A 1 94 ? 1.241 6.120 -14.399 1.00 85.31 94 PRO A CA 1
ATOM 732 C C . PRO A 1 94 ? 2.176 5.465 -13.374 1.00 85.31 94 PRO A C 1
ATOM 734 O O . PRO A 1 94 ? 2.387 6.023 -12.295 1.00 85.31 94 PRO A O 1
ATOM 737 N N . GLU A 1 95 ? 2.755 4.315 -13.712 1.00 86.44 95 GLU A N 1
ATOM 738 C CA . GLU A 1 95 ? 3.667 3.555 -12.856 1.00 86.44 95 GLU A CA 1
ATOM 739 C C . GLU A 1 95 ? 4.966 4.336 -12.622 1.00 86.44 95 GLU A C 1
ATOM 741 O O . GLU A 1 95 ? 5.401 4.505 -11.479 1.00 86.44 95 GLU A O 1
ATOM 746 N N . VAL A 1 96 ? 5.529 4.905 -13.695 1.00 84.62 96 VAL A N 1
ATOM 747 C CA . VAL A 1 96 ? 6.723 5.762 -13.623 1.00 84.62 96 VAL A CA 1
ATOM 748 C C . VAL A 1 96 ? 6.453 7.003 -12.771 1.00 84.62 96 VAL A C 1
ATOM 750 O O . VAL A 1 96 ? 7.217 7.300 -11.851 1.00 84.62 96 VAL A O 1
ATOM 753 N N . ASN A 1 97 ? 5.343 7.705 -13.018 1.00 90.50 97 ASN A N 1
ATOM 754 C CA . ASN A 1 97 ? 4.976 8.901 -12.256 1.00 90.50 97 ASN A CA 1
ATOM 755 C C . ASN A 1 97 ? 4.816 8.604 -10.765 1.00 90.50 97 ASN A C 1
ATOM 757 O O . ASN A 1 97 ? 5.242 9.404 -9.925 1.00 90.50 97 ASN A O 1
ATOM 761 N N . LEU A 1 98 ? 4.223 7.460 -10.421 1.00 89.06 98 LEU A N 1
ATOM 762 C CA . LEU A 1 98 ? 4.079 7.073 -9.029 1.00 89.06 98 LEU A CA 1
ATOM 763 C C . LEU A 1 98 ? 5.430 6.795 -8.373 1.00 89.06 98 LEU A C 1
ATOM 765 O O . LEU A 1 98 ? 5.654 7.254 -7.251 1.00 89.06 98 LEU A O 1
ATOM 769 N N . ALA A 1 99 ? 6.312 6.043 -9.032 1.00 84.44 99 ALA A N 1
ATOM 770 C CA . ALA A 1 99 ? 7.625 5.739 -8.475 1.00 84.44 99 ALA A CA 1
ATOM 771 C C . ALA A 1 99 ? 8.434 7.018 -8.237 1.00 84.44 99 ALA A C 1
ATOM 773 O O . ALA A 1 99 ? 8.972 7.206 -7.145 1.00 84.44 99 ALA A O 1
ATOM 774 N N . VAL A 1 100 ? 8.424 7.943 -9.202 1.00 81.00 100 VAL A N 1
ATOM 775 C CA . VAL A 1 100 ? 9.055 9.263 -9.060 1.00 81.00 100 VAL A CA 1
ATOM 776 C C . VAL A 1 100 ? 8.442 10.046 -7.896 1.00 81.00 100 VAL A C 1
ATOM 778 O O . VAL A 1 100 ? 9.169 10.559 -7.049 1.00 81.00 100 VAL A O 1
ATOM 781 N N . THR A 1 101 ? 7.111 10.104 -7.808 1.00 86.88 101 THR A N 1
ATOM 782 C CA . THR A 1 101 ? 6.409 10.830 -6.735 1.00 86.88 101 THR A CA 1
ATOM 783 C C . THR A 1 101 ? 6.719 10.241 -5.361 1.00 86.88 101 THR A C 1
ATOM 785 O O . THR A 1 101 ? 7.033 10.976 -4.428 1.00 86.88 101 THR A O 1
ATOM 788 N N . THR A 1 102 ? 6.672 8.914 -5.236 1.00 85.31 102 THR A N 1
ATOM 789 C CA . THR A 1 102 ? 6.971 8.197 -3.989 1.00 85.31 102 THR A CA 1
ATOM 790 C C . THR A 1 102 ? 8.414 8.448 -3.562 1.00 85.31 102 THR A C 1
ATOM 792 O O . THR A 1 102 ? 8.653 8.769 -2.400 1.00 85.31 102 THR A O 1
ATOM 795 N N . ALA A 1 103 ? 9.368 8.381 -4.497 1.00 80.69 103 ALA A N 1
ATOM 796 C CA . ALA A 1 103 ? 10.766 8.699 -4.228 1.00 80.69 103 ALA A CA 1
ATOM 797 C C . ALA A 1 103 ? 10.943 10.153 -3.759 1.00 80.69 103 ALA A C 1
ATOM 799 O O . ALA A 1 103 ? 11.661 10.393 -2.789 1.00 80.69 103 ALA A O 1
ATOM 800 N N . ALA A 1 104 ? 10.248 11.104 -4.393 1.00 85.56 104 ALA A N 1
ATOM 801 C CA . ALA A 1 104 ? 10.330 12.525 -4.058 1.00 85.56 104 ALA A CA 1
ATOM 802 C C . ALA A 1 104 ? 9.817 12.851 -2.645 1.00 85.56 104 ALA A C 1
ATOM 804 O O . ALA A 1 104 ? 10.363 13.739 -1.994 1.00 85.56 104 ALA A O 1
ATOM 805 N N . ILE A 1 105 ? 8.793 12.140 -2.156 1.00 86.31 105 ILE A N 1
ATOM 806 C CA . ILE A 1 105 ? 8.218 12.380 -0.819 1.00 86.31 105 ILE A CA 1
ATOM 807 C C . ILE A 1 105 ? 8.767 11.450 0.267 1.00 86.31 105 ILE A C 1
ATOM 809 O O . ILE A 1 105 ? 8.436 11.630 1.437 1.00 86.31 105 ILE A O 1
ATOM 813 N N . ARG A 1 106 ? 9.593 10.456 -0.083 1.00 81.25 106 ARG A N 1
ATOM 814 C CA . ARG A 1 106 ? 10.038 9.402 0.843 1.00 81.25 106 ARG A CA 1
ATOM 815 C C . ARG A 1 106 ? 10.693 9.951 2.110 1.00 81.25 106 ARG A C 1
ATOM 817 O O . ARG A 1 106 ? 10.383 9.469 3.192 1.00 81.25 106 ARG A O 1
ATOM 824 N N . SER A 1 107 ? 11.546 10.968 1.986 1.00 81.50 107 SER A N 1
ATOM 825 C CA . SER A 1 107 ? 12.235 11.599 3.124 1.00 81.50 107 SER A CA 1
ATOM 826 C C . SER A 1 107 ? 11.299 12.328 4.089 1.00 81.50 107 SER A C 1
ATOM 828 O O . SER A 1 107 ? 11.685 12.586 5.220 1.00 81.50 107 SER A O 1
ATOM 830 N N . ALA A 1 108 ? 10.081 12.667 3.664 1.00 83.25 108 ALA A N 1
ATOM 831 C CA . ALA A 1 108 ? 9.068 13.263 4.530 1.00 83.25 108 ALA A CA 1
ATOM 832 C C . ALA A 1 108 ? 8.224 12.208 5.271 1.00 83.25 108 ALA A C 1
ATOM 834 O O . ALA A 1 108 ? 7.434 12.565 6.143 1.00 83.25 108 ALA A O 1
ATOM 835 N N . LEU A 1 109 ? 8.352 10.926 4.905 1.00 76.56 109 LEU A N 1
ATOM 836 C CA . LEU A 1 109 ? 7.579 9.813 5.466 1.00 76.56 109 LEU A CA 1
ATOM 837 C C . LEU A 1 109 ? 8.368 8.968 6.483 1.00 76.56 109 LEU A C 1
ATOM 839 O O . LEU A 1 109 ? 7.763 8.110 7.124 1.00 76.56 109 LEU A O 1
ATOM 843 N N . THR A 1 110 ? 9.682 9.187 6.609 1.00 67.06 110 THR A N 1
ATOM 844 C CA . THR A 1 110 ? 10.617 8.451 7.485 1.00 67.06 110 THR A CA 1
ATOM 845 C C . THR A 1 110 ? 11.341 9.399 8.421 1.00 67.06 110 THR A C 1
ATOM 847 O O . THR A 1 110 ? 11.437 9.081 9.624 1.00 67.06 110 THR A O 1
#

Radius of gyration: 17.35 Å; chains: 1; bounding box: 38×29×50 Å

Secondary structure (DSSP, 8-state):
-EEEEE--SSSS-EEEEEPS-HHHHHHHHHHHHHHTTS-PPPPHHHHHHHHHHHHTTGGGGT----HHHHHHHHHHHHHHHHTGGGGGS---HHHHHHHHHHHHHGGGT-

Organism: Mycobacterium xenopi (NCBI:txid1789)